Protein AF-A0AAW9IQP9-F1 (afdb_monomer_lite)

Sequence (43 aa):
VLYKALYDDKGIYARPIDMFLSEVDKEKYPNASQEYRFELFKY

Structure (mmCIF, N/CA/C/O backbone):
data_AF-A0AAW9IQP9-F1
#
_entry.id   AF-A0AAW9IQP9-F1
#
loop_
_atom_site.group_PDB
_atom_site.id
_atom_site.type_symbol
_atom_site.label_atom_id
_atom_site.label_alt_id
_atom_site.label_comp_id
_atom_site.label_asym_id
_atom_site.label_entity_id
_atom_site.label_seq_id
_atom_site.pdbx_PDB_ins_code
_atom_site.Cartn_x
_atom_site.Cartn_y
_atom_site.Cartn_z
_atom_site.occupancy
_atom_site.B_iso_or_equiv
_atom_site.auth_seq_id
_atom_site.auth_comp_id
_atom_site.auth_asym_id
_atom_site.auth_atom_id
_atom_site.pdbx_PDB_model_num
ATOM 1 N N . VAL A 1 1 ? -1.469 4.859 -11.634 1.00 94.94 1 VAL A N 1
ATOM 2 C CA . VAL A 1 1 ? -2.038 5.742 -10.594 1.00 94.94 1 VAL A CA 1
ATOM 3 C C . VAL A 1 1 ? -0.965 6.691 -10.095 1.00 94.94 1 VAL A C 1
ATOM 5 O O . VAL A 1 1 ? 0.160 6.249 -9.876 1.00 94.94 1 VAL A O 1
ATOM 8 N N . LEU A 1 2 ? -1.309 7.971 -9.948 1.00 96.38 2 LEU A N 1
ATOM 9 C CA . LEU A 1 2 ? -0.519 8.959 -9.213 1.00 96.38 2 LEU A CA 1
ATOM 10 C C . LEU A 1 2 ? -1.178 9.172 -7.848 1.00 96.38 2 LEU A C 1
ATOM 12 O O . LEU A 1 2 ? -2.384 9.402 -7.796 1.00 96.38 2 LEU A O 1
ATOM 16 N N . TYR A 1 3 ? -0.417 9.076 -6.761 1.00 93.69 3 TYR A N 1
ATOM 17 C CA . TYR A 1 3 ? -0.921 9.314 -5.404 1.00 93.69 3 TYR A CA 1
ATOM 18 C C . TYR A 1 3 ? 0.116 10.047 -4.552 1.00 93.69 3 TYR A C 1
ATOM 20 O O . TYR A 1 3 ? 1.310 10.029 -4.854 1.00 93.69 3 TYR A O 1
ATOM 28 N N . LYS A 1 4 ? -0.346 10.706 -3.486 1.00 93.94 4 LYS A N 1
ATOM 29 C CA . LYS A 1 4 ? 0.505 11.413 -2.524 1.00 93.94 4 LYS A CA 1
ATOM 30 C C . LYS A 1 4 ? 0.553 10.631 -1.215 1.00 93.94 4 LYS A C 1
ATOM 32 O O . LYS A 1 4 ? -0.500 10.282 -0.684 1.00 93.94 4 LYS A O 1
ATOM 37 N N . ALA A 1 5 ? 1.747 10.365 -0.693 1.00 92.75 5 ALA A N 1
ATOM 38 C CA . ALA A 1 5 ? 1.876 9.787 0.641 1.00 92.75 5 ALA A CA 1
ATOM 39 C C . ALA A 1 5 ? 1.435 10.806 1.704 1.00 92.75 5 ALA A C 1
ATOM 41 O O . ALA A 1 5 ? 1.687 12.006 1.580 1.00 92.75 5 ALA A O 1
ATOM 42 N N . LEU A 1 6 ? 0.764 10.331 2.753 1.00 90.44 6 LEU A N 1
ATOM 43 C CA . LEU A 1 6 ? 0.351 11.172 3.885 1.00 90.44 6 LEU A CA 1
ATOM 44 C C . LEU A 1 6 ? 1.357 11.138 5.046 1.00 90.44 6 LEU A C 1
ATOM 46 O O . LEU A 1 6 ? 1.231 11.922 5.985 1.00 90.44 6 LEU A O 1
ATOM 50 N N . TYR A 1 7 ? 2.354 10.260 4.946 1.00 88.75 7 TYR A N 1
ATOM 51 C CA . TYR A 1 7 ? 3.444 10.056 5.893 1.00 88.75 7 TYR A CA 1
ATOM 52 C C . TYR A 1 7 ? 4.794 10.475 5.277 1.00 88.75 7 TYR A C 1
ATOM 54 O O . TYR A 1 7 ? 4.860 10.807 4.087 1.00 88.75 7 TYR A O 1
ATOM 62 N N . ASP A 1 8 ? 5.843 10.487 6.104 1.00 89.88 8 ASP A N 1
ATOM 63 C CA . ASP A 1 8 ? 7.208 10.932 5.777 1.00 89.88 8 ASP A CA 1
ATOM 64 C C . ASP A 1 8 ? 7.234 12.293 5.050 1.00 89.88 8 ASP A C 1
ATOM 66 O O . ASP A 1 8 ? 6.473 13.203 5.391 1.00 89.88 8 ASP A O 1
ATOM 70 N N . ASP A 1 9 ? 8.070 12.432 4.017 1.00 89.19 9 ASP A N 1
ATOM 71 C CA . ASP A 1 9 ? 8.235 13.652 3.214 1.00 89.19 9 ASP A CA 1
ATOM 72 C C . ASP A 1 9 ? 7.046 13.943 2.271 1.00 89.19 9 ASP A C 1
ATOM 74 O O . ASP A 1 9 ? 7.100 14.855 1.444 1.00 89.19 9 ASP A O 1
ATOM 78 N N . LYS A 1 10 ? 5.939 13.189 2.384 1.00 89.12 10 LYS A N 1
ATOM 79 C CA . LYS A 1 10 ? 4.675 13.397 1.648 1.00 89.12 10 LYS A CA 1
ATOM 80 C C . LYS A 1 10 ? 4.849 13.525 0.128 1.00 89.12 10 LYS A C 1
ATOM 82 O O . LYS A 1 10 ? 4.192 14.350 -0.518 1.00 89.12 10 LYS A O 1
ATOM 87 N N . GLY A 1 11 ? 5.730 12.703 -0.439 1.00 94.75 11 GLY A N 1
ATOM 88 C CA . GLY A 1 11 ? 6.043 12.687 -1.867 1.00 94.75 11 GLY A CA 1
ATOM 89 C C . GLY A 1 11 ? 4.864 12.288 -2.764 1.00 94.75 11 GLY A C 1
ATOM 90 O O . GLY A 1 11 ? 3.869 11.712 -2.312 1.00 94.75 11 GLY A O 1
ATOM 91 N N . ILE A 1 12 ? 4.999 12.592 -4.058 1.00 95.88 12 ILE A N 1
ATOM 92 C CA . ILE A 1 12 ? 4.099 12.118 -5.119 1.00 95.88 12 ILE A CA 1
ATOM 93 C C . ILE A 1 12 ? 4.734 10.891 -5.773 1.00 95.88 12 ILE A C 1
ATOM 95 O O . ILE A 1 12 ? 5.898 10.929 -6.166 1.00 95.88 12 ILE A O 1
ATOM 99 N N . TYR A 1 13 ? 3.958 9.821 -5.920 1.00 94.19 13 TYR A N 1
ATOM 100 C CA . TYR A 1 13 ? 4.414 8.536 -6.442 1.00 94.19 13 TYR A CA 1
ATOM 101 C C . TYR A 1 13 ? 3.583 8.105 -7.644 1.00 94.19 13 TYR A C 1
ATOM 103 O O . TYR A 1 13 ? 2.374 8.339 -7.698 1.00 94.19 13 TYR A O 1
ATOM 111 N N . ALA A 1 14 ? 4.236 7.422 -8.585 1.00 96.56 14 ALA A N 1
ATOM 112 C CA . ALA A 1 14 ? 3.594 6.755 -9.709 1.00 96.56 14 ALA A CA 1
ATOM 113 C C . ALA A 1 14 ? 3.678 5.234 -9.531 1.00 96.56 14 ALA A C 1
ATOM 115 O O . ALA A 1 14 ? 4.739 4.694 -9.222 1.00 96.56 14 ALA A O 1
ATOM 116 N N . ARG A 1 15 ? 2.560 4.536 -9.742 1.00 95.44 15 ARG A N 1
ATOM 117 C CA . ARG A 1 15 ? 2.474 3.068 -9.685 1.00 95.44 15 ARG A CA 1
ATOM 118 C C . ARG A 1 15 ? 1.566 2.536 -10.799 1.00 95.44 15 ARG A C 1
ATOM 120 O O . ARG A 1 15 ? 0.540 3.172 -11.060 1.00 95.44 15 ARG A O 1
ATOM 127 N N . PRO A 1 16 ? 1.884 1.406 -11.450 1.00 97.81 16 PRO A N 1
ATOM 128 C CA . PRO A 1 16 ? 0.967 0.737 -12.3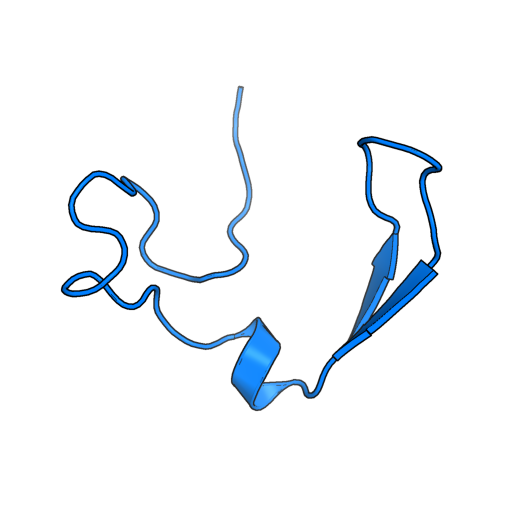75 1.00 97.81 16 PRO A CA 1
ATOM 129 C C . PRO A 1 16 ? -0.411 0.461 -11.744 1.00 97.81 16 PRO A C 1
ATOM 131 O O . PRO A 1 16 ? -0.522 0.312 -10.526 1.00 97.81 16 PRO A O 1
ATOM 134 N N . ILE A 1 17 ? -1.476 0.483 -12.553 1.00 96.12 17 ILE A N 1
ATOM 135 C CA . ILE A 1 17 ? -2.864 0.377 -12.061 1.00 96.12 17 ILE A CA 1
ATOM 136 C C . ILE A 1 17 ? -3.181 -1.014 -11.505 1.00 96.12 17 ILE A C 1
ATOM 138 O O . ILE A 1 17 ? -3.753 -1.128 -10.427 1.00 96.12 17 ILE A O 1
ATOM 142 N N . ASP A 1 18 ? -2.739 -2.051 -12.200 1.00 96.62 18 ASP A N 1
ATOM 143 C CA . ASP A 1 18 ? -2.794 -3.454 -11.792 1.00 96.62 18 ASP A CA 1
ATOM 144 C C . ASP A 1 18 ? -2.125 -3.671 -10.429 1.00 96.62 18 ASP A C 1
ATOM 146 O O . ASP A 1 18 ? -2.698 -4.288 -9.537 1.00 96.62 18 ASP A O 1
ATOM 150 N N . MET A 1 19 ? -0.960 -3.062 -10.207 1.00 94.00 19 MET A N 1
ATOM 151 C CA . MET A 1 19 ? -0.258 -3.126 -8.925 1.00 94.00 19 MET A CA 1
ATOM 152 C C . MET A 1 19 ? -0.895 -2.286 -7.815 1.00 94.00 19 MET A C 1
ATOM 154 O O . MET A 1 19 ? -0.535 -2.460 -6.648 1.00 94.00 19 MET A O 1
ATOM 158 N N . PHE A 1 20 ? -1.713 -1.291 -8.157 1.00 94.38 20 PHE A N 1
ATOM 159 C CA . P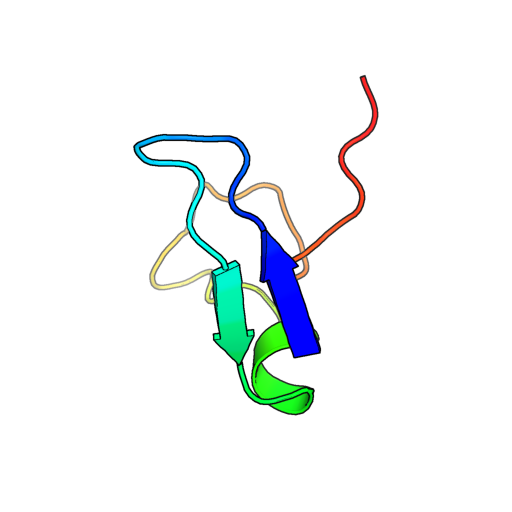HE A 1 20 ? -2.439 -0.474 -7.184 1.00 94.38 20 PHE A CA 1
ATOM 160 C C . PHE A 1 20 ? -3.706 -1.200 -6.718 1.00 94.38 20 PHE A C 1
ATOM 162 O O . PHE A 1 20 ? -4.010 -1.190 -5.531 1.00 94.38 20 PHE A O 1
ATOM 169 N N . LEU A 1 21 ? -4.391 -1.875 -7.642 1.00 94.75 21 LEU A N 1
ATOM 170 C CA . LEU A 1 21 ? -5.616 -2.636 -7.389 1.00 94.75 21 LEU A CA 1
ATOM 171 C C . LEU A 1 21 ? -5.363 -4.091 -6.961 1.00 94.75 21 LEU A C 1
ATOM 173 O O . LEU A 1 21 ? -6.313 -4.830 -6.734 1.00 94.75 21 LEU A O 1
ATOM 177 N N . SER A 1 22 ? -4.105 -4.525 -6.864 1.00 97.31 22 SER A N 1
ATOM 178 C CA . SER A 1 22 ? -3.770 -5.894 -6.463 1.00 97.31 22 SER A CA 1
ATOM 179 C C . SER A 1 22 ? -4.104 -6.173 -4.995 1.00 97.31 22 SER A C 1
ATOM 181 O O . SER A 1 22 ? -3.952 -5.290 -4.143 1.00 97.31 22 SER A O 1
ATOM 183 N N . GLU A 1 23 ? -4.421 -7.428 -4.694 1.00 97.81 23 GLU A N 1
ATOM 184 C CA . GLU A 1 23 ? -4.562 -7.946 -3.331 1.00 97.81 23 GLU A CA 1
ATOM 185 C C . GLU A 1 23 ? -3.260 -7.834 -2.517 1.00 97.81 23 GLU A C 1
ATOM 187 O O . GLU A 1 23 ? -2.144 -7.723 -3.054 1.00 97.81 23 GLU A O 1
ATOM 192 N N . VAL A 1 24 ? -3.402 -7.829 -1.192 1.00 97.06 24 VAL A N 1
ATOM 193 C CA . VAL A 1 24 ? -2.267 -7.916 -0.272 1.00 97.06 24 VAL A CA 1
ATOM 194 C C . VAL A 1 24 ? -1.668 -9.316 -0.337 1.00 97.06 24 VAL A C 1
ATOM 196 O O . VAL A 1 24 ? -2.362 -10.318 -0.208 1.00 97.06 24 VAL A O 1
ATOM 199 N N . ASP A 1 25 ? -0.347 -9.377 -0.462 1.00 97.12 25 ASP A N 1
ATOM 200 C CA . ASP A 1 25 ? 0.406 -10.615 -0.283 1.00 97.12 25 ASP A CA 1
ATOM 201 C C . ASP A 1 25 ? 0.369 -11.022 1.201 1.00 97.12 25 ASP A C 1
ATOM 203 O O . ASP A 1 25 ? 1.103 -10.470 2.026 1.00 97.12 25 ASP A O 1
ATOM 207 N N . LYS A 1 26 ? -0.534 -11.942 1.551 1.00 97.31 26 LYS A N 1
ATOM 208 C CA . LYS A 1 26 ? -0.742 -12.403 2.931 1.00 97.31 26 LYS A CA 1
ATOM 209 C C . LYS A 1 26 ? 0.357 -13.338 3.430 1.00 97.31 26 LYS A C 1
ATOM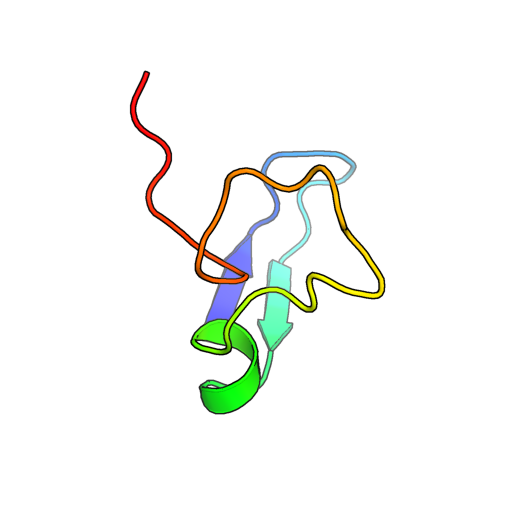 211 O O . LYS A 1 26 ? 0.544 -13.425 4.637 1.00 97.31 26 LYS A O 1
ATOM 216 N N . GLU A 1 27 ? 1.101 -14.001 2.547 1.00 97.88 27 GLU A N 1
ATOM 217 C CA . GLU A 1 27 ? 2.261 -14.796 2.968 1.00 97.88 27 GLU A CA 1
ATOM 218 C C . GLU A 1 27 ? 3.360 -13.874 3.497 1.00 97.88 27 GLU A C 1
ATOM 220 O O . GLU A 1 27 ? 3.945 -14.117 4.554 1.00 97.88 27 GLU A O 1
ATOM 225 N N . LYS A 1 28 ? 3.593 -12.758 2.797 1.00 97.31 28 LYS A N 1
ATOM 226 C CA . LYS A 1 28 ? 4.561 -11.741 3.208 1.00 97.31 28 LYS A CA 1
ATOM 227 C C . LYS A 1 28 ? 4.057 -10.854 4.349 1.00 97.31 28 LYS A C 1
ATOM 229 O O . LYS A 1 28 ? 4.851 -10.442 5.195 1.00 97.31 28 LYS A O 1
ATOM 234 N N . TYR A 1 29 ? 2.764 -10.533 4.368 1.00 96.88 29 TYR A N 1
ATOM 235 C CA . TYR A 1 29 ? 2.136 -9.641 5.348 1.00 96.88 29 TYR A CA 1
ATOM 236 C C . TYR A 1 29 ? 0.955 -10.333 6.051 1.00 96.88 29 TYR A C 1
ATOM 238 O O . TYR A 1 29 ? -0.197 -9.933 5.862 1.00 96.88 29 TYR A O 1
ATOM 246 N N . PRO A 1 30 ? 1.218 -11.341 6.904 1.00 97.19 30 PRO A N 1
ATOM 247 C CA . PRO A 1 30 ? 0.169 -12.186 7.487 1.00 97.19 30 PRO A CA 1
ATOM 248 C C . PRO A 1 30 ? -0.787 -11.430 8.413 1.00 97.19 30 PRO A C 1
ATOM 250 O O . PRO A 1 30 ? -1.943 -11.811 8.558 1.00 97.19 30 PRO A O 1
ATOM 253 N N . ASN A 1 31 ? -0.324 -10.329 9.008 1.00 97.44 31 ASN A N 1
ATOM 254 C CA . ASN A 1 31 ? -1.105 -9.539 9.961 1.00 97.44 31 ASN A CA 1
ATOM 255 C C . ASN A 1 31 ? -1.838 -8.352 9.317 1.00 97.44 31 ASN A C 1
ATOM 257 O O . ASN A 1 31 ? -2.495 -7.590 10.023 1.00 97.44 31 ASN A O 1
ATOM 261 N N . ALA A 1 32 ? -1.709 -8.143 8.003 1.00 95.44 32 ALA A N 1
ATOM 262 C CA . ALA A 1 32 ? -2.451 -7.084 7.334 1.00 95.44 32 ALA A CA 1
ATOM 263 C C . ALA A 1 32 ? -3.942 -7.444 7.343 1.00 95.44 32 ALA A C 1
ATOM 265 O O . ALA A 1 32 ? -4.332 -8.466 6.782 1.00 95.44 32 ALA A O 1
ATOM 266 N N . SER A 1 33 ? -4.787 -6.609 7.946 1.00 94.56 33 SER A N 1
ATOM 267 C CA . SER A 1 33 ? -6.248 -6.799 7.933 1.00 94.56 33 SER A CA 1
ATOM 268 C C . SER A 1 33 ? -6.868 -6.532 6.557 1.00 94.56 33 SER A C 1
ATOM 270 O O . SER A 1 33 ? -7.953 -7.009 6.258 1.00 94.56 33 SER A O 1
ATOM 272 N N . GLN A 1 34 ? -6.147 -5.785 5.730 1.00 95.31 34 GLN A N 1
ATOM 273 C CA . GLN A 1 34 ? -6.575 -5.206 4.463 1.00 95.31 34 GLN A CA 1
ATOM 274 C C . GLN A 1 34 ? -6.642 -6.269 3.361 1.00 95.31 34 GLN A C 1
ATOM 276 O O . GLN A 1 34 ? -5.746 -7.116 3.285 1.00 95.31 34 GLN A O 1
ATOM 281 N N . GLU A 1 35 ? -7.651 -6.237 2.495 1.00 95.88 35 GLU A N 1
ATOM 282 C CA . GLU A 1 35 ? -7.774 -7.189 1.373 1.00 95.88 35 GLU A CA 1
ATOM 283 C C . GLU A 1 35 ? -6.929 -6.746 0.173 1.00 95.88 35 GLU A C 1
ATOM 285 O O . GLU A 1 35 ? -6.183 -7.537 -0.408 1.00 95.88 35 GLU A O 1
ATOM 290 N N . TYR A 1 36 ? -6.962 -5.450 -0.136 1.00 96.38 36 TYR A N 1
ATOM 291 C CA . TYR A 1 36 ? -6.226 -4.844 -1.242 1.00 96.38 36 TYR A CA 1
ATOM 292 C C . TYR A 1 36 ? -5.065 -3.989 -0.744 1.00 96.38 36 TYR A C 1
ATOM 294 O O . TYR A 1 36 ? -5.098 -3.430 0.352 1.00 96.38 36 TYR A O 1
ATOM 302 N N . ARG A 1 37 ? -4.021 -3.841 -1.572 1.00 94.75 37 ARG A N 1
ATOM 303 C CA . ARG A 1 37 ? -2.852 -3.008 -1.226 1.00 94.75 37 ARG A CA 1
ATOM 304 C C . ARG A 1 37 ? -3.218 -1.556 -0.939 1.00 94.75 37 ARG A C 1
ATOM 306 O O . ARG A 1 37 ? -2.525 -0.899 -0.167 1.00 94.75 37 ARG A O 1
ATOM 313 N N . PHE A 1 38 ? -4.270 -1.065 -1.583 1.00 94.06 38 PHE A N 1
ATOM 314 C CA . PHE A 1 38 ? -4.850 0.242 -1.332 1.00 94.06 38 PHE A CA 1
ATOM 315 C C . PHE A 1 38 ? -6.349 0.071 -1.117 1.00 94.06 38 PHE A C 1
ATOM 317 O O . PHE A 1 38 ? -7.073 -0.305 -2.036 1.00 94.06 38 PHE A O 1
ATOM 324 N N . GLU A 1 39 ? -6.807 0.374 0.093 1.00 94.19 39 GLU A N 1
ATOM 325 C CA . GLU A 1 39 ? -8.216 0.323 0.469 1.00 94.19 39 GLU A CA 1
ATOM 326 C C . GLU A 1 39 ? -8.641 1.610 1.177 1.00 94.19 39 GLU A C 1
ATOM 328 O O . GLU A 1 39 ? -7.821 2.335 1.748 1.00 94.19 39 GLU A O 1
ATOM 333 N N . LEU A 1 40 ? -9.938 1.916 1.109 1.00 91.06 40 LEU A N 1
ATOM 334 C CA . LEU A 1 40 ? -10.494 3.074 1.792 1.00 91.06 40 LEU A CA 1
ATOM 335 C C . LEU A 1 40 ? -10.487 2.823 3.302 1.00 91.06 40 LEU A C 1
ATOM 337 O O . LEU A 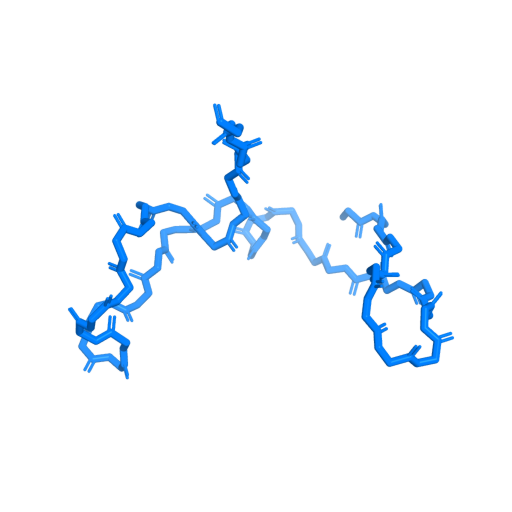1 40 ? -11.315 2.074 3.815 1.00 91.06 40 LEU A O 1
ATOM 341 N N . PHE A 1 41 ? -9.588 3.501 4.008 1.00 86.00 41 PHE A N 1
ATOM 342 C CA . PHE A 1 41 ? -9.582 3.493 5.463 1.00 86.00 41 PHE A CA 1
ATOM 343 C C . PHE A 1 41 ? -10.751 4.331 5.998 1.00 86.00 41 PHE A C 1
ATOM 345 O O . PHE A 1 41 ? -10.893 5.506 5.644 1.00 86.00 41 PHE A O 1
ATOM 352 N N . LYS A 1 42 ? -11.598 3.724 6.833 1.00 81.88 42 LYS A N 1
ATOM 353 C CA . LYS A 1 42 ? -12.680 4.407 7.553 1.00 81.88 42 LYS A CA 1
ATOM 354 C C . LYS A 1 42 ? -12.295 4.506 9.029 1.00 81.88 42 LYS A C 1
ATOM 356 O O . LYS A 1 42 ? -11.822 3.522 9.589 1.00 81.88 42 LYS A O 1
ATOM 361 N N . TYR A 1 43 ? -12.463 5.700 9.596 1.00 68.94 43 TYR A N 1
ATOM 362 C CA . TYR A 1 43 ? -12.247 5.985 11.018 1.00 68.94 43 TYR A CA 1
ATOM 363 C C . TYR A 1 43 ? -13.301 5.323 11.905 1.00 68.94 43 TYR A C 1
ATOM 365 O O . TYR A 1 43 ? -14.454 5.184 11.431 1.00 68.94 43 TYR A O 1
#

InterPro domains:
  IPR023387 DUF1653-like domain [PF07866] (1-39)
  IPR037135 DUF1653-like domain superfamily [G3DSA:2.30.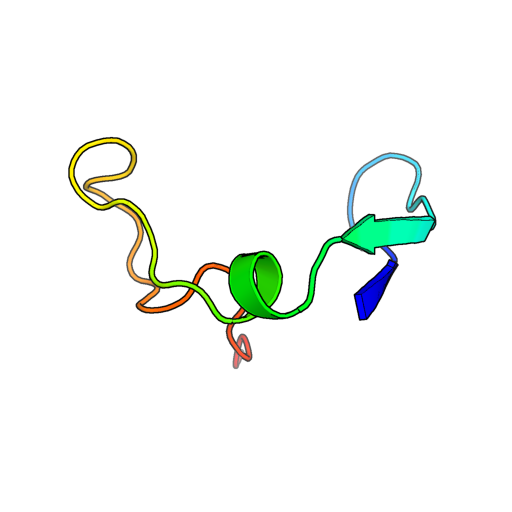30.320] (1-43)

Radius of gyration: 11.7 Å; chains: 1; bounding box: 21×28×23 Å

Organism: Clostridium perfringens (NCBI:txid1502)

Secondary structure (DSSP, 8-state):
-EEE-SSTT--EEE--HHHHSPBP-TTT-TT---SBSS-----

pLDDT: mean 93.75, std 5.11, range [68.94, 97.88]

Foldseek 3Di:
DWD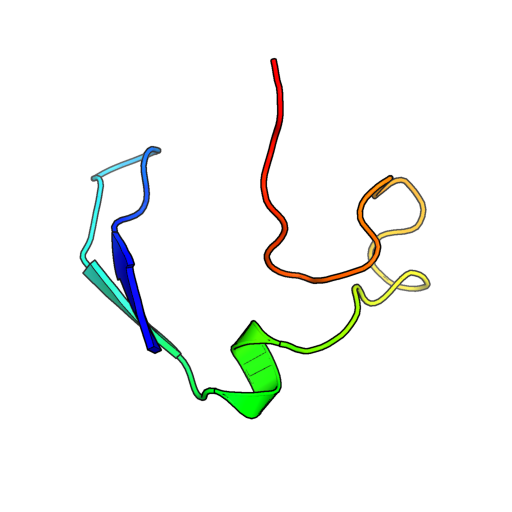FDPDDPRDIDDDDPCQQQAADPCVVVVPDPDGGPDDDDDD